Protein AF-A0A820XI13-F1 (afdb_monomer)

Foldseek 3Di:
DQADPVRHGPAPCVVVVQRLLVVLLVVLVVLLVVLVVVQVVCVVVVHHQDQVLLCVVVQKDFDDQVVVCVVSVHHDDPVSVVVSVVSLVSLSPRSRSSVVVVVSCVRIDGDPPPPPPPVPDPDPDPPPPPPDDDDDD

Structure (mmCIF, N/CA/C/O backbone):
data_AF-A0A820XI13-F1
#
_entry.id   AF-A0A820XI13-F1
#
loop_
_atom_site.group_PDB
_atom_site.id
_atom_site.type_symbol
_atom_site.label_atom_id
_atom_site.label_alt_id
_atom_site.label_comp_id
_atom_site.label_asym_id
_atom_site.label_entity_id
_atom_site.label_seq_id
_atom_site.pdbx_PDB_ins_code
_atom_site.Cartn_x
_atom_site.Cartn_y
_atom_site.Cartn_z
_atom_site.occupancy
_atom_site.B_iso_or_equiv
_atom_site.auth_seq_id
_atom_site.auth_comp_id
_atom_site.auth_asym_id
_atom_site.auth_atom_id
_atom_site.pdbx_PDB_model_num
ATOM 1 N N . VAL A 1 1 ? -21.455 -10.717 9.395 1.00 79.94 1 VAL A N 1
ATOM 2 C CA . VAL A 1 1 ? -21.086 -12.081 9.846 1.00 79.94 1 VAL A CA 1
ATOM 3 C C . VAL A 1 1 ? -19.741 -12.420 9.214 1.00 79.94 1 VAL A C 1
ATOM 5 O O . VAL A 1 1 ? -19.619 -12.202 8.020 1.00 79.94 1 VAL A O 1
ATOM 8 N N . GLN A 1 2 ? -18.740 -12.855 9.988 1.00 88.25 2 GLN A N 1
ATOM 9 C CA . GLN A 1 2 ? -17.374 -13.153 9.494 1.00 88.25 2 GLN A CA 1
ATOM 10 C C . GLN A 1 2 ? -17.092 -14.659 9.337 1.00 88.25 2 GLN A C 1
ATOM 12 O O . GLN A 1 2 ? -16.009 -15.053 8.913 1.00 88.25 2 GLN A O 1
ATOM 17 N N . PHE A 1 3 ? -18.077 -15.490 9.676 1.00 94.81 3 PHE A N 1
ATOM 18 C CA . PHE A 1 3 ? -17.985 -16.941 9.683 1.00 94.81 3 PHE A CA 1
ATOM 19 C C . PHE A 1 3 ? -19.131 -17.566 8.900 1.00 94.81 3 PHE A C 1
ATOM 21 O O . PHE A 1 3 ? -20.230 -17.010 8.830 1.00 94.81 3 PHE A O 1
ATOM 28 N N . ASP A 1 4 ? -18.895 -18.756 8.367 1.00 93.69 4 ASP A N 1
ATOM 29 C CA . ASP A 1 4 ? -19.971 -19.592 7.858 1.00 93.69 4 ASP A CA 1
ATOM 30 C C . ASP A 1 4 ? -20.793 -20.231 8.997 1.00 93.69 4 ASP A C 1
ATOM 32 O O . ASP A 1 4 ? -20.532 -20.047 10.189 1.00 93.69 4 ASP A O 1
ATOM 36 N N . LYS A 1 5 ? -21.817 -21.010 8.629 1.00 94.81 5 LYS A N 1
ATOM 37 C CA . LYS A 1 5 ? -22.678 -21.718 9.591 1.00 94.81 5 LYS A CA 1
ATOM 38 C C . LYS A 1 5 ? -21.933 -22.788 10.405 1.00 94.81 5 LYS A C 1
ATOM 40 O O . LYS A 1 5 ? -22.455 -23.212 11.430 1.00 94.81 5 LYS A O 1
ATOM 45 N N . ALA A 1 6 ? -20.758 -23.227 9.953 1.00 94.50 6 ALA A N 1
ATOM 46 C CA . ALA A 1 6 ? -19.911 -24.203 10.634 1.00 94.50 6 ALA A CA 1
ATOM 47 C C . ALA A 1 6 ? -18.861 -23.542 11.549 1.00 94.50 6 ALA A C 1
ATOM 49 O O . ALA A 1 6 ? -18.129 -24.245 12.242 1.00 94.50 6 ALA A O 1
ATOM 50 N N . GLY A 1 7 ? -18.788 -22.205 11.577 1.00 92.38 7 GLY A N 1
ATOM 51 C CA . GLY A 1 7 ? -17.818 -21.462 12.380 1.00 92.38 7 GLY A CA 1
ATOM 52 C C . GLY A 1 7 ? -16.445 -21.306 11.720 1.00 92.38 7 GLY A C 1
ATOM 53 O O . GLY A 1 7 ? -15.481 -20.978 12.411 1.00 92.38 7 GLY A O 1
ATOM 54 N N . ARG A 1 8 ? -16.324 -21.508 10.400 1.00 94.19 8 ARG A N 1
ATOM 55 C CA . ARG A 1 8 ? -15.092 -21.236 9.645 1.00 94.19 8 ARG A CA 1
ATOM 56 C C . ARG A 1 8 ? -15.045 -19.766 9.212 1.00 94.19 8 ARG A C 1
ATOM 58 O O . ARG A 1 8 ? -16.020 -19.295 8.621 1.00 94.19 8 ARG A O 1
ATOM 65 N N . PRO A 1 9 ? -13.942 -19.034 9.458 1.00 95.81 9 PRO A N 1
ATOM 66 C CA . PRO A 1 9 ? -13.805 -17.671 8.959 1.00 95.81 9 PRO A CA 1
ATOM 67 C C . PRO A 1 9 ? -13.809 -17.604 7.429 1.00 95.81 9 PRO A C 1
ATOM 69 O O . PRO A 1 9 ? -13.224 -18.465 6.770 1.00 95.81 9 PRO A O 1
ATOM 72 N N . PHE A 1 10 ? -14.408 -16.553 6.864 1.00 94.19 10 PHE A N 1
ATOM 73 C CA . PHE A 1 10 ? -14.385 -16.326 5.413 1.00 94.19 10 PHE A CA 1
ATOM 74 C C . PHE A 1 10 ? -13.014 -15.878 4.896 1.00 94.19 10 PHE A C 1
ATOM 76 O O . PHE A 1 10 ? -12.652 -16.191 3.764 1.00 94.19 10 PHE A O 1
ATOM 83 N N . HIS A 1 11 ? -12.250 -15.159 5.717 1.00 94.56 11 HIS A N 1
ATOM 84 C CA . HIS A 1 11 ? -10.947 -14.627 5.341 1.00 94.56 11 HIS A CA 1
ATOM 85 C C . HIS A 1 11 ? -9.814 -15.452 5.956 1.00 94.56 11 HIS A C 1
ATOM 87 O O . HIS A 1 11 ? -9.835 -15.774 7.145 1.00 94.56 11 HIS A O 1
ATOM 93 N N . PHE A 1 12 ? -8.776 -15.749 5.175 1.00 94.44 12 PHE A N 1
ATOM 94 C CA . PHE A 1 12 ? -7.644 -16.556 5.645 1.00 94.44 12 PHE A CA 1
ATOM 95 C C . PHE A 1 12 ? -6.817 -15.851 6.738 1.00 94.44 12 PHE A C 1
ATOM 97 O O . PHE A 1 12 ? -6.326 -16.502 7.656 1.00 94.44 12 PHE A O 1
ATOM 104 N N . LEU A 1 13 ? -6.730 -14.516 6.698 1.00 95.62 13 LEU A N 1
ATOM 105 C CA . LEU A 1 13 ? -6.088 -13.689 7.736 1.00 95.62 13 LEU A CA 1
ATOM 106 C C . LEU A 1 13 ? -7.003 -13.324 8.910 1.00 95.62 13 LEU A C 1
ATOM 108 O O . LEU A 1 13 ? -6.625 -12.482 9.719 1.00 95.62 13 LEU A O 1
ATOM 112 N N . TYR A 1 14 ? -8.182 -13.932 9.044 1.00 94.56 14 TYR A N 1
ATOM 113 C CA . TYR A 1 14 ? -9.124 -13.580 10.112 1.00 94.56 14 TYR A CA 1
ATOM 114 C C . TYR A 1 14 ? -8.486 -13.610 11.516 1.00 94.56 14 TYR A C 1
ATOM 116 O O . TYR A 1 14 ? -8.678 -12.701 12.323 1.00 94.56 14 TYR A O 1
ATOM 124 N N . TYR A 1 15 ? -7.650 -14.615 11.795 1.00 94.88 15 TYR A N 1
ATOM 125 C CA . TYR A 1 15 ? -7.001 -14.786 13.101 1.00 94.88 15 TYR A CA 1
ATOM 126 C C . TYR A 1 15 ? -5.894 -13.766 13.411 1.00 94.88 15 TYR A C 1
ATOM 128 O O . TYR A 1 15 ? -5.360 -13.768 14.516 1.00 94.88 15 TYR A O 1
ATOM 136 N N . THR A 1 16 ? -5.573 -12.862 12.481 1.00 93.88 16 THR A N 1
ATOM 137 C CA . THR A 1 16 ? -4.670 -11.725 12.732 1.00 93.88 16 THR A CA 1
ATOM 138 C C . THR A 1 16 ? -5.367 -10.546 13.421 1.00 93.88 16 THR A C 1
ATOM 140 O O . THR A 1 16 ? -4.721 -9.547 13.726 1.00 93.88 16 THR A O 1
ATOM 143 N N . ALA A 1 17 ? -6.687 -10.633 13.638 1.00 91.25 17 ALA A N 1
ATOM 144 C CA . ALA A 1 17 ? -7.568 -9.585 14.164 1.00 91.25 17 ALA A CA 1
ATOM 145 C C . ALA A 1 17 ? -7.713 -8.319 13.290 1.00 91.25 17 ALA A C 1
ATOM 147 O O . ALA A 1 17 ? -8.672 -7.575 13.483 1.00 91.25 17 ALA A O 1
ATOM 148 N N . LYS A 1 18 ? -6.813 -8.085 12.324 1.00 94.12 18 LYS A N 1
ATOM 149 C CA . LYS A 1 18 ? -6.853 -6.969 11.360 1.00 94.12 18 LYS A CA 1
ATOM 150 C C . LYS A 1 18 ? -6.689 -7.477 9.930 1.00 94.12 18 LYS A C 1
ATOM 152 O O . LYS A 1 18 ? -5.682 -7.236 9.263 1.00 94.12 18 LYS A O 1
ATOM 157 N N . GLN A 1 19 ? -7.646 -8.294 9.508 1.00 95.38 19 GLN A N 1
ATOM 158 C CA . GLN A 1 19 ? -7.556 -9.048 8.264 1.00 95.38 19 GLN A CA 1
ATOM 159 C C . GLN A 1 19 ? -7.395 -8.143 7.037 1.00 95.38 19 GLN A C 1
ATOM 161 O O . GLN A 1 19 ? -6.600 -8.481 6.168 1.00 95.38 19 GLN A O 1
ATOM 166 N N . ASN A 1 20 ? -8.070 -6.988 6.993 1.00 95.75 20 ASN A N 1
ATOM 167 C CA . ASN A 1 20 ? -8.032 -6.093 5.834 1.00 95.75 20 ASN A CA 1
ATOM 168 C C . ASN A 1 20 ? -6.687 -5.359 5.750 1.00 95.75 20 ASN A C 1
ATOM 170 O O . ASN A 1 20 ? -6.101 -5.255 4.672 1.00 95.75 20 ASN A O 1
ATOM 174 N N . TYR A 1 21 ? -6.158 -4.902 6.889 1.00 96.81 21 TYR A N 1
ATOM 175 C CA . TYR A 1 21 ? -4.828 -4.299 6.955 1.00 96.81 21 TYR A CA 1
ATOM 176 C C . TYR A 1 21 ? -3.726 -5.271 6.508 1.00 96.81 21 TYR A C 1
ATOM 178 O O . TYR A 1 21 ? -2.885 -4.926 5.673 1.00 96.81 21 TYR A O 1
ATOM 186 N N . TYR A 1 22 ? -3.718 -6.497 7.042 1.00 97.12 22 TYR A N 1
ATOM 187 C CA . TYR A 1 22 ? -2.689 -7.474 6.683 1.00 97.12 22 TYR A CA 1
ATOM 188 C C . TYR A 1 22 ? -2.852 -8.001 5.255 1.00 97.12 22 TYR A C 1
ATOM 190 O O . TYR A 1 22 ? -1.842 -8.270 4.603 1.00 97.12 22 TYR A O 1
ATOM 198 N N . ASP A 1 23 ? -4.078 -8.086 4.737 1.00 96.50 23 ASP A N 1
ATOM 199 C CA . ASP A 1 23 ? -4.320 -8.433 3.334 1.00 96.50 23 ASP A CA 1
ATOM 200 C C . ASP A 1 23 ? -3.799 -7.349 2.380 1.00 96.50 23 ASP A C 1
ATOM 202 O O . ASP A 1 23 ? -3.142 -7.656 1.382 1.00 96.50 23 ASP A O 1
ATOM 206 N N . ALA A 1 24 ? -3.974 -6.069 2.729 1.00 96.06 24 ALA A N 1
ATOM 207 C CA . ALA A 1 24 ? -3.395 -4.961 1.973 1.00 96.06 24 ALA A CA 1
ATOM 208 C C . ALA A 1 24 ? -1.858 -5.024 1.955 1.00 96.06 24 ALA A C 1
ATOM 210 O O . ALA A 1 24 ? -1.245 -4.896 0.893 1.00 96.06 24 ALA A O 1
ATOM 211 N N . LEU A 1 25 ? -1.215 -5.280 3.103 1.00 96.88 25 LEU A N 1
ATOM 212 C CA . LEU A 1 25 ? 0.242 -5.456 3.171 1.00 96.88 25 LEU A CA 1
ATOM 213 C C . LEU A 1 25 ? 0.724 -6.649 2.339 1.00 96.88 25 LEU A C 1
ATOM 215 O O . LEU A 1 25 ? 1.716 -6.536 1.617 1.00 96.88 25 LEU A O 1
ATOM 219 N N . HIS A 1 26 ? 0.020 -7.776 2.427 1.00 97.00 26 HIS A N 1
ATOM 220 C CA . HIS A 1 26 ? 0.321 -8.976 1.657 1.00 97.00 26 HIS A CA 1
ATOM 221 C C . HIS A 1 26 ? 0.185 -8.720 0.149 1.00 97.00 26 HIS A C 1
ATOM 223 O O . HIS A 1 26 ? 1.075 -9.059 -0.629 1.00 97.00 26 HIS A O 1
ATOM 229 N N . THR A 1 27 ? -0.874 -8.023 -0.263 1.00 97.00 27 THR A N 1
ATOM 230 C CA . THR A 1 27 ? -1.092 -7.621 -1.657 1.00 97.00 27 THR A CA 1
ATOM 231 C C . THR A 1 27 ? 0.018 -6.701 -2.162 1.00 97.00 27 THR A C 1
ATOM 233 O O . THR A 1 27 ? 0.540 -6.916 -3.256 1.00 97.00 27 THR A O 1
ATOM 236 N N . VAL A 1 28 ? 0.438 -5.712 -1.364 1.00 97.00 28 VAL A N 1
ATOM 237 C CA . VAL A 1 28 ? 1.572 -4.837 -1.708 1.00 97.00 28 VAL A CA 1
ATOM 238 C C . VAL A 1 28 ? 2.861 -5.646 -1.872 1.00 97.00 28 VAL A C 1
ATOM 240 O O . VAL A 1 28 ? 3.585 -5.436 -2.844 1.00 97.00 28 VAL A O 1
ATOM 243 N N . ALA A 1 29 ? 3.143 -6.588 -0.968 1.00 96.94 29 ALA A N 1
ATOM 244 C CA . ALA A 1 29 ? 4.323 -7.446 -1.066 1.00 96.94 29 ALA A CA 1
ATOM 245 C C . ALA A 1 29 ? 4.323 -8.284 -2.357 1.00 96.94 29 ALA A C 1
ATOM 247 O O . ALA A 1 29 ? 5.325 -8.295 -3.075 1.00 96.94 29 ALA A O 1
ATOM 248 N N . ASN A 1 30 ? 3.185 -8.894 -2.700 1.00 97.31 30 ASN A N 1
ATOM 249 C CA . ASN A 1 30 ? 3.028 -9.668 -3.934 1.00 97.31 30 ASN A CA 1
ATOM 250 C C . ASN A 1 30 ? 3.218 -8.799 -5.178 1.00 97.31 30 ASN A C 1
ATOM 252 O O . ASN A 1 30 ? 3.943 -9.180 -6.094 1.00 97.31 30 ASN A O 1
ATOM 256 N N . LYS A 1 31 ? 2.641 -7.592 -5.195 1.00 96.81 31 LYS A N 1
ATOM 257 C CA . LYS A 1 31 ? 2.805 -6.646 -6.306 1.00 96.81 31 LYS A CA 1
ATOM 258 C C . LYS A 1 31 ? 4.263 -6.229 -6.491 1.00 96.81 31 LYS A C 1
ATOM 260 O O . LYS A 1 31 ? 4.728 -6.176 -7.622 1.00 96.81 31 LYS A O 1
ATOM 265 N N . ILE A 1 32 ? 5.019 -6.009 -5.412 1.00 96.31 32 ILE A N 1
ATOM 266 C CA . ILE A 1 32 ? 6.468 -5.749 -5.511 1.00 96.31 32 ILE A CA 1
ATOM 267 C C . ILE A 1 32 ? 7.189 -6.927 -6.180 1.00 96.31 32 ILE A C 1
ATOM 269 O O . ILE A 1 32 ? 8.078 -6.713 -7.003 1.00 96.31 32 ILE A O 1
ATOM 273 N N . GLU A 1 33 ? 6.841 -8.164 -5.829 1.00 96.56 33 GLU A N 1
ATOM 274 C CA . GLU A 1 33 ? 7.456 -9.349 -6.429 1.00 96.56 33 GLU A CA 1
ATOM 275 C C . GLU A 1 33 ? 7.084 -9.512 -7.910 1.00 96.56 33 GLU A C 1
ATOM 277 O O . GLU A 1 33 ? 7.954 -9.793 -8.734 1.00 96.56 33 GLU A O 1
ATOM 282 N N . GLU A 1 34 ? 5.818 -9.288 -8.262 1.00 96.00 34 GLU A N 1
ATOM 283 C CA . GLU A 1 34 ? 5.344 -9.283 -9.650 1.00 96.00 34 GLU A CA 1
ATOM 284 C C . GLU A 1 34 ? 6.093 -8.245 -10.494 1.00 96.00 34 GLU A C 1
ATOM 286 O O . GLU A 1 34 ? 6.590 -8.578 -11.570 1.00 96.00 34 GLU A O 1
ATOM 291 N N . LEU A 1 35 ? 6.247 -7.018 -9.983 1.00 95.00 35 LEU A N 1
ATOM 292 C CA . LEU A 1 35 ? 6.987 -5.956 -10.666 1.00 95.00 35 LEU A CA 1
ATOM 293 C C . LEU A 1 35 ? 8.455 -6.327 -10.884 1.00 95.00 35 LEU A C 1
ATOM 295 O O . LEU A 1 35 ? 8.976 -6.136 -11.978 1.00 95.00 35 LEU A O 1
ATOM 299 N N . LYS A 1 36 ? 9.111 -6.921 -9.880 1.00 94.31 36 LYS A N 1
ATOM 300 C CA . LYS A 1 36 ? 10.492 -7.413 -10.016 1.00 94.31 36 LYS A CA 1
ATOM 301 C C . LYS A 1 36 ? 10.614 -8.498 -11.082 1.00 94.31 36 LYS A C 1
ATOM 303 O O . LYS A 1 36 ? 11.566 -8.495 -11.854 1.00 94.31 36 LYS A O 1
ATOM 308 N N . LYS A 1 37 ? 9.665 -9.437 -11.142 1.00 94.88 37 LYS A N 1
ATOM 309 C CA . LYS A 1 37 ? 9.652 -10.478 -12.183 1.00 94.88 37 LYS A CA 1
ATOM 310 C C . LYS A 1 37 ? 9.461 -9.865 -13.569 1.00 94.88 37 LYS A C 1
ATOM 312 O O . LYS A 1 37 ? 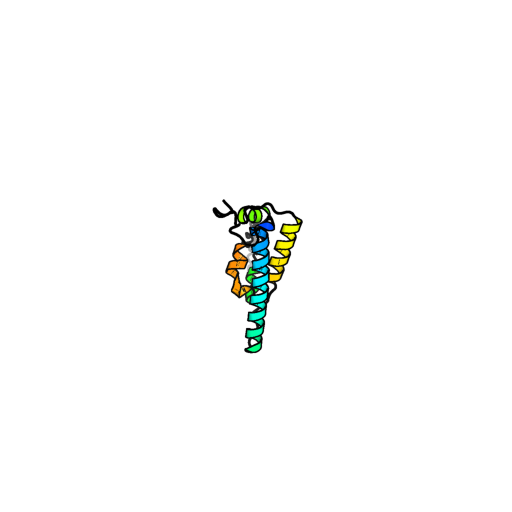10.169 -10.248 -14.496 1.00 94.88 37 LYS A O 1
ATOM 317 N N . ALA A 1 38 ? 8.550 -8.902 -13.700 1.00 93.25 38 ALA A N 1
ATOM 318 C CA . ALA A 1 38 ? 8.318 -8.189 -14.952 1.00 93.25 38 ALA A CA 1
ATOM 319 C C . ALA A 1 38 ? 9.563 -7.413 -15.410 1.00 93.25 38 ALA A C 1
ATOM 321 O O . ALA A 1 38 ? 9.936 -7.494 -16.577 1.00 93.25 38 ALA A O 1
ATOM 322 N N . GLU A 1 39 ? 10.244 -6.733 -14.486 1.00 92.19 39 GLU A N 1
ATOM 323 C CA . GLU A 1 39 ? 11.506 -6.032 -14.741 1.00 92.19 39 GLU A CA 1
ATOM 324 C C . GLU A 1 39 ? 12.585 -6.992 -15.262 1.00 92.19 39 GLU A C 1
ATOM 326 O O . GLU A 1 39 ? 13.194 -6.731 -16.296 1.00 92.19 39 GLU A O 1
ATOM 331 N N . VAL A 1 40 ? 12.769 -8.148 -14.615 1.00 94.00 40 VAL A N 1
ATOM 332 C CA . VAL A 1 40 ? 13.734 -9.169 -15.064 1.00 94.00 40 VAL A CA 1
ATOM 333 C C . VAL A 1 40 ? 13.424 -9.656 -16.482 1.00 94.00 40 VAL A C 1
ATOM 335 O O . VAL A 1 40 ? 14.336 -9.785 -17.297 1.00 94.00 40 VAL A O 1
ATOM 338 N N . VAL A 1 41 ? 12.151 -9.906 -16.801 1.00 93.62 41 VAL A N 1
ATOM 339 C CA . VAL A 1 41 ? 11.732 -10.333 -18.148 1.00 93.62 41 VAL A CA 1
ATOM 340 C C . VAL A 1 41 ? 11.980 -9.235 -19.188 1.00 93.62 41 VAL A C 1
ATOM 342 O O . VAL A 1 41 ? 12.439 -9.528 -20.294 1.00 93.62 41 VAL A O 1
ATOM 345 N N . MET A 1 42 ? 11.716 -7.974 -18.841 1.00 92.12 42 MET A N 1
ATOM 346 C CA . MET A 1 42 ? 11.943 -6.823 -19.717 1.00 92.12 42 MET A CA 1
ATOM 347 C C . MET A 1 42 ? 13.435 -6.639 -20.028 1.00 92.12 42 MET A C 1
ATOM 349 O O . MET A 1 42 ? 13.810 -6.555 -21.200 1.00 92.12 42 MET A O 1
ATOM 353 N N . LEU A 1 43 ? 14.282 -6.698 -18.996 1.00 92.94 43 LEU A N 1
ATOM 354 C CA . LEU A 1 43 ? 15.739 -6.623 -19.126 1.00 92.94 43 LEU A CA 1
ATOM 355 C C . LEU A 1 43 ? 16.298 -7.794 -19.945 1.00 92.94 43 LEU A C 1
ATOM 357 O O . LEU A 1 43 ? 17.136 -7.592 -20.820 1.00 92.94 43 LEU A O 1
ATOM 361 N N . ALA A 1 44 ? 15.797 -9.014 -19.724 1.00 93.81 44 ALA A N 1
ATOM 362 C CA . ALA A 1 44 ? 16.177 -10.186 -20.518 1.00 93.81 44 ALA A CA 1
ATOM 363 C C . ALA A 1 44 ? 15.778 -10.054 -21.999 1.00 93.81 44 ALA A C 1
ATOM 365 O O . ALA A 1 44 ? 16.430 -10.624 -22.872 1.00 93.81 44 ALA A O 1
ATOM 366 N N . SER A 1 45 ? 14.736 -9.272 -22.284 1.00 93.69 45 SER A N 1
ATOM 367 C CA . SER A 1 45 ? 14.292 -8.944 -23.642 1.00 93.69 45 SER A CA 1
ATOM 368 C C . SER A 1 45 ? 15.075 -7.777 -24.265 1.00 93.69 45 SER A C 1
ATOM 370 O O . SER A 1 45 ? 14.725 -7.332 -25.356 1.00 93.69 45 SER A O 1
ATOM 372 N N . GLY A 1 46 ? 16.099 -7.247 -23.584 1.00 92.12 46 GLY A N 1
ATOM 373 C CA . GLY A 1 46 ? 16.934 -6.138 -24.057 1.00 92.12 46 GLY A CA 1
ATOM 374 C C . GLY A 1 46 ? 16.280 -4.756 -23.971 1.00 92.12 46 GLY A C 1
ATOM 375 O O . GLY A 1 46 ? 16.771 -3.824 -24.602 1.00 92.12 46 GLY A O 1
ATOM 376 N N . HIS A 1 47 ? 15.177 -4.620 -23.230 1.00 90.25 47 HIS A N 1
ATOM 377 C CA . HIS A 1 47 ? 14.480 -3.349 -23.031 1.00 90.25 47 HIS A CA 1
ATOM 378 C C . HIS A 1 47 ? 14.721 -2.831 -21.607 1.00 90.25 47 HIS A C 1
ATOM 380 O O . HIS A 1 47 ? 14.783 -3.616 -20.662 1.00 90.25 47 HIS A O 1
ATOM 386 N N . GLU A 1 48 ? 14.817 -1.512 -21.441 1.00 88.62 48 GLU A N 1
ATOM 387 C CA . GLU A 1 48 ? 14.972 -0.868 -20.130 1.00 88.62 48 GLU A CA 1
ATOM 388 C C . GLU A 1 48 ? 13.659 -0.219 -19.662 1.00 88.62 48 GLU A C 1
ATOM 390 O O . GLU A 1 48 ? 12.896 0.277 -20.498 1.00 88.62 48 GLU A O 1
ATOM 395 N N . PRO A 1 49 ? 13.373 -0.198 -18.345 1.00 86.50 49 PRO A N 1
ATOM 396 C CA . PRO A 1 49 ? 12.200 0.482 -17.803 1.00 86.50 49 PRO A CA 1
ATOM 397 C C . PRO A 1 49 ? 12.224 1.985 -18.108 1.00 86.50 49 PRO A C 1
ATOM 399 O O . PRO A 1 49 ? 13.238 2.648 -17.890 1.00 86.50 49 PRO A O 1
ATOM 402 N N . ASP A 1 50 ? 11.090 2.549 -18.526 1.00 87.88 50 ASP A N 1
ATOM 403 C CA . ASP A 1 50 ? 10.936 4.003 -18.598 1.00 87.88 50 ASP A CA 1
ATOM 404 C C . ASP A 1 50 ? 10.628 4.574 -17.208 1.00 87.88 50 ASP A C 1
ATOM 406 O O . ASP A 1 50 ? 9.489 4.574 -16.737 1.00 87.88 50 ASP A O 1
ATOM 410 N N . TYR A 1 51 ? 11.670 5.081 -16.552 1.00 85.12 51 TYR A N 1
ATOM 411 C CA . TYR A 1 51 ? 11.572 5.679 -15.223 1.00 85.12 51 TYR A CA 1
ATOM 412 C C . TYR A 1 51 ? 10.719 6.955 -15.192 1.00 85.12 51 TYR A C 1
ATOM 414 O O . TYR A 1 51 ? 10.156 7.266 -14.141 1.00 85.12 51 TYR A O 1
ATOM 422 N N . SER A 1 52 ? 10.588 7.674 -16.315 1.00 86.38 52 SER A N 1
ATOM 423 C CA . SER A 1 52 ? 9.855 8.950 -16.368 1.00 86.38 52 SER A CA 1
ATOM 424 C C . SER A 1 52 ? 8.350 8.778 -16.147 1.00 86.38 52 SER A C 1
ATOM 426 O O . SER A 1 52 ? 7.685 9.668 -15.622 1.00 86.38 52 SER A O 1
ATOM 428 N N . GLN A 1 53 ? 7.803 7.595 -16.448 1.00 84.38 53 GLN A N 1
ATOM 429 C CA . GLN A 1 53 ? 6.386 7.294 -16.219 1.00 84.38 53 GLN A CA 1
ATOM 430 C C . GLN A 1 53 ? 6.006 7.314 -14.731 1.00 84.38 53 GLN A C 1
ATOM 432 O O . GLN A 1 53 ? 4.834 7.473 -14.395 1.00 84.38 53 GLN A O 1
ATOM 437 N N . ASN A 1 54 ? 6.979 7.174 -13.827 1.00 86.88 54 ASN A N 1
ATOM 438 C CA . ASN A 1 54 ? 6.735 7.223 -12.387 1.00 86.88 54 ASN A CA 1
ATOM 439 C C . ASN A 1 54 ? 6.659 8.665 -11.845 1.00 86.88 54 ASN A C 1
ATOM 441 O O . ASN A 1 54 ? 6.278 8.853 -10.688 1.00 86.88 54 ASN A O 1
ATOM 445 N N . ASP A 1 55 ? 6.965 9.690 -12.651 1.00 86.31 55 ASP A N 1
ATOM 446 C CA . ASP A 1 55 ? 6.959 11.089 -12.204 1.00 86.31 55 ASP A CA 1
ATOM 447 C C . ASP A 1 55 ? 5.560 11.598 -11.827 1.00 86.31 55 ASP A C 1
ATOM 449 O O . ASP A 1 55 ? 5.436 12.506 -11.003 1.00 86.31 55 ASP A O 1
ATOM 453 N N . GLU A 1 56 ? 4.491 10.978 -12.344 1.00 84.50 56 GLU A N 1
ATOM 454 C CA . GLU A 1 56 ? 3.107 11.290 -11.953 1.00 84.50 56 GLU A CA 1
ATOM 455 C C . GLU A 1 56 ? 2.897 11.146 -10.432 1.00 84.50 56 GLU A C 1
ATOM 457 O O . GLU A 1 56 ? 2.155 11.910 -9.804 1.00 84.50 56 GLU A O 1
ATOM 462 N N . PHE A 1 57 ? 3.618 10.216 -9.801 1.00 87.25 57 PHE A N 1
ATOM 463 C CA . PHE A 1 57 ? 3.548 9.981 -8.364 1.00 87.25 57 PHE A CA 1
ATOM 464 C C . PHE A 1 57 ? 4.145 11.127 -7.531 1.00 87.25 57 PHE A C 1
ATOM 466 O O . PHE A 1 57 ? 3.879 11.196 -6.332 1.00 87.25 57 PHE A O 1
ATOM 473 N N . ASN A 1 58 ? 4.903 12.052 -8.123 1.00 86.19 58 ASN A N 1
ATOM 474 C CA . ASN A 1 58 ? 5.457 13.201 -7.400 1.00 86.19 58 ASN A CA 1
ATOM 475 C C . ASN A 1 58 ? 4.400 14.281 -7.104 1.00 86.19 58 ASN A C 1
ATOM 477 O O . ASN A 1 58 ? 4.553 15.051 -6.159 1.00 86.19 58 ASN A O 1
ATOM 481 N N . TYR A 1 59 ? 3.305 14.319 -7.872 1.00 86.94 59 TYR A N 1
ATOM 482 C CA . TYR A 1 59 ? 2.230 15.318 -7.745 1.00 86.94 59 TYR A CA 1
ATOM 483 C C . TYR A 1 59 ? 1.056 14.847 -6.872 1.00 86.94 59 TYR A C 1
ATOM 485 O O . TYR A 1 59 ? -0.008 15.470 -6.817 1.00 86.94 59 TYR A O 1
ATOM 493 N N . THR A 1 60 ? 1.223 13.715 -6.198 1.00 90.81 60 THR A N 1
ATOM 494 C CA . THR A 1 60 ? 0.192 13.080 -5.379 1.00 90.81 60 THR A CA 1
ATOM 495 C C . THR A 1 60 ? 0.758 12.737 -4.007 1.00 90.81 60 THR A C 1
ATOM 497 O O . THR A 1 60 ? 1.955 12.503 -3.851 1.00 90.81 60 THR A O 1
ATOM 500 N N . GLN A 1 61 ? -0.107 12.696 -3.000 1.00 92.38 61 GLN A N 1
ATOM 501 C CA . GLN A 1 61 ? 0.257 12.303 -1.640 1.00 92.38 61 GLN A CA 1
ATOM 502 C C . GLN A 1 61 ? -0.581 11.112 -1.185 1.00 92.38 61 GLN A C 1
ATOM 504 O O . GLN A 1 61 ? -1.704 10.922 -1.657 1.00 92.38 61 GLN A O 1
ATOM 509 N N . TRP A 1 62 ? -0.030 10.307 -0.277 1.00 94.75 62 TRP A N 1
ATOM 510 C CA . TRP A 1 62 ? -0.778 9.225 0.360 1.00 94.75 62 TRP A CA 1
ATOM 511 C C . TRP A 1 62 ? -1.962 9.786 1.152 1.00 94.75 62 TRP A C 1
ATOM 513 O O . TRP A 1 62 ? -1.873 10.874 1.722 1.00 94.75 62 TRP A O 1
ATOM 523 N N . GLU A 1 63 ? -3.068 9.045 1.168 1.00 94.56 63 GLU A N 1
ATOM 524 C CA . GLU A 1 63 ? -4.228 9.379 1.995 1.00 94.56 63 GLU A CA 1
ATOM 525 C C . GLU A 1 63 ? -3.861 9.426 3.489 1.00 94.56 63 GLU A C 1
ATOM 527 O O . GLU A 1 63 ? -2.924 8.773 3.946 1.00 94.56 63 GLU A O 1
ATOM 532 N N . ASN A 1 64 ? -4.611 10.201 4.272 1.00 93.81 64 ASN A N 1
ATOM 533 C CA . ASN A 1 64 ? -4.386 10.274 5.713 1.00 93.81 64 ASN A CA 1
ATOM 534 C C . ASN A 1 64 ? -4.800 8.968 6.407 1.00 93.81 64 ASN A C 1
ATOM 536 O O . ASN A 1 64 ? -5.621 8.200 5.897 1.00 93.81 64 ASN A O 1
ATOM 540 N N . LYS A 1 65 ? -4.276 8.752 7.618 1.00 95.69 65 LYS A N 1
ATOM 541 C CA . LYS A 1 65 ? -4.563 7.576 8.449 1.00 95.69 65 LYS A CA 1
ATOM 542 C C . LYS A 1 65 ? -6.065 7.316 8.591 1.00 95.69 65 LYS A C 1
ATOM 544 O O . LYS A 1 65 ? -6.496 6.180 8.423 1.00 95.69 65 LYS A O 1
ATOM 549 N N . GLU A 1 66 ? -6.860 8.354 8.834 1.00 95.31 66 GLU A N 1
ATOM 550 C CA . GLU A 1 66 ? -8.308 8.243 9.045 1.00 95.31 66 GLU A CA 1
ATOM 551 C C . GLU A 1 66 ? -9.027 7.689 7.809 1.00 95.31 66 GLU A C 1
ATOM 553 O O . GLU A 1 66 ? -9.991 6.935 7.929 1.00 95.31 66 GLU A O 1
ATOM 558 N N . ILE A 1 67 ? -8.543 8.024 6.612 1.00 94.38 67 ILE A N 1
ATOM 559 C CA . ILE A 1 67 ? -9.109 7.527 5.355 1.00 94.38 67 ILE A CA 1
ATOM 560 C C . ILE A 1 67 ? -8.781 6.042 5.175 1.00 94.38 67 ILE A C 1
ATOM 562 O O . ILE A 1 67 ? -9.648 5.259 4.785 1.00 94.38 67 ILE A O 1
ATOM 566 N N . PHE A 1 68 ? -7.562 5.623 5.527 1.00 95.00 68 PHE A N 1
ATOM 567 C CA . PHE A 1 68 ? -7.198 4.206 5.535 1.00 95.00 68 PHE A CA 1
ATOM 568 C C . PHE A 1 68 ? -8.023 3.403 6.544 1.00 95.00 68 PHE A C 1
ATOM 570 O O . PHE A 1 68 ? -8.489 2.314 6.218 1.00 95.00 68 PHE A O 1
ATOM 577 N N . GLU A 1 69 ? -8.262 3.940 7.740 1.00 96.38 69 GLU A N 1
ATOM 578 C CA . GLU A 1 69 ? -9.119 3.293 8.740 1.00 96.38 69 GLU A CA 1
ATOM 579 C C . GLU A 1 69 ? -10.558 3.121 8.241 1.00 96.38 69 GLU A C 1
ATOM 581 O O . GLU A 1 69 ? -11.151 2.053 8.404 1.00 96.38 69 GLU A O 1
ATOM 586 N N . GLN A 1 70 ? -11.109 4.144 7.578 1.00 95.31 70 GLN A N 1
ATOM 587 C CA . GLN A 1 70 ? -12.429 4.071 6.947 1.00 95.31 70 GLN A CA 1
ATOM 588 C C . GLN A 1 70 ? -12.470 3.032 5.826 1.00 95.31 70 GLN A C 1
ATOM 590 O O . GLN A 1 70 ? -13.434 2.274 5.729 1.00 95.31 70 GLN A O 1
ATOM 595 N N . ARG A 1 71 ? -11.419 2.961 5.003 1.00 93.38 71 ARG A N 1
ATOM 596 C CA . ARG A 1 71 ? -11.308 1.985 3.915 1.00 93.38 71 ARG A CA 1
ATOM 597 C C . ARG A 1 71 ? -11.231 0.552 4.433 1.00 93.38 71 ARG A C 1
ATOM 599 O O . ARG A 1 71 ? -11.895 -0.327 3.892 1.00 93.38 71 ARG A O 1
ATOM 606 N N . PHE A 1 72 ? -10.421 0.310 5.460 1.00 94.19 72 PHE A N 1
ATOM 607 C CA . PHE A 1 72 ? -10.236 -1.026 6.026 1.00 94.19 72 PHE A CA 1
ATOM 608 C C . PHE A 1 72 ? -11.336 -1.419 7.008 1.00 94.19 72 PHE A C 1
ATOM 610 O O . PHE A 1 72 ? -11.432 -2.594 7.352 1.00 94.19 72 PHE A O 1
ATOM 617 N N . LEU A 1 73 ? -12.165 -0.468 7.454 1.00 94.50 73 LEU A N 1
ATOM 618 C CA . LEU A 1 73 ? -13.118 -0.657 8.551 1.00 94.50 73 LEU A CA 1
ATOM 619 C C . LEU A 1 73 ? -12.421 -1.159 9.833 1.00 94.50 73 LEU A C 1
ATOM 621 O O . LEU A 1 73 ? -12.996 -1.902 10.627 1.00 94.50 73 LEU A O 1
ATOM 625 N N . GLU A 1 74 ? -11.163 -0.757 10.023 1.00 94.94 74 GLU A N 1
ATOM 626 C CA . GLU A 1 74 ? -10.263 -1.210 11.082 1.00 94.94 74 GLU A CA 1
ATOM 627 C C . GLU A 1 74 ? -9.500 -0.006 11.643 1.00 94.94 74 GLU A C 1
ATOM 629 O O . GLU A 1 74 ? -9.043 0.850 10.892 1.00 94.94 74 GLU A O 1
ATOM 634 N N . LYS A 1 75 ? -9.318 0.057 12.968 1.00 95.75 75 LYS A N 1
ATOM 635 C CA . LYS A 1 75 ? -8.463 1.081 13.586 1.00 95.75 75 LYS A CA 1
ATOM 636 C C . LYS A 1 75 ? -6.994 0.741 13.376 1.00 95.75 75 LYS A C 1
ATOM 638 O O . LYS A 1 75 ? -6.580 -0.395 13.640 1.00 95.75 75 LYS A O 1
ATOM 643 N N . LEU A 1 76 ? -6.196 1.727 12.996 1.00 95.81 76 LEU A N 1
ATOM 644 C CA . LEU A 1 76 ? -4.760 1.597 12.813 1.00 95.81 76 LEU A CA 1
ATOM 645 C C . LEU A 1 76 ? -4.030 2.283 13.963 1.00 95.81 76 LEU A C 1
ATOM 647 O O . LEU A 1 76 ? -4.419 3.345 14.443 1.00 95.81 76 LEU A O 1
ATOM 651 N N . ASP A 1 77 ? -2.945 1.674 14.416 1.00 95.69 77 ASP A N 1
ATOM 652 C CA . ASP A 1 77 ? -1.988 2.394 15.247 1.00 95.69 77 ASP A CA 1
ATOM 653 C C . ASP A 1 77 ? -1.070 3.271 14.378 1.00 95.69 77 ASP A C 1
ATOM 655 O O . ASP A 1 77 ? -0.933 3.051 13.169 1.00 95.69 77 ASP A O 1
ATOM 659 N N . ASP A 1 78 ? -0.431 4.268 14.982 1.00 96.06 78 ASP A N 1
ATOM 660 C CA . ASP A 1 78 ? 0.508 5.148 14.286 1.00 96.06 78 ASP A CA 1
ATOM 661 C C . ASP A 1 78 ? 1.692 4.366 13.703 1.00 96.06 78 ASP A C 1
ATOM 663 O O . ASP A 1 78 ? 2.162 4.678 12.606 1.00 96.06 78 ASP A O 1
ATOM 667 N N . GLU A 1 79 ? 2.164 3.322 14.391 1.00 97.00 79 GLU A N 1
ATOM 668 C CA . GLU A 1 79 ? 3.228 2.453 13.880 1.00 97.00 79 GLU A CA 1
ATOM 669 C C . GLU A 1 79 ? 2.772 1.635 12.663 1.00 97.00 79 GLU A C 1
ATOM 671 O O . GLU A 1 79 ? 3.509 1.478 11.683 1.00 97.00 79 GLU A O 1
ATOM 676 N N . GLN A 1 80 ? 1.527 1.161 12.684 1.00 96.19 80 GLN A N 1
ATOM 677 C CA . GLN A 1 80 ? 0.938 0.408 11.577 1.00 96.19 80 GLN A CA 1
ATOM 678 C C . GLN A 1 80 ? 0.756 1.288 10.343 1.00 96.19 80 GLN A C 1
ATOM 680 O O . GLN A 1 80 ? 1.135 0.899 9.239 1.00 96.19 80 GLN A O 1
ATOM 685 N N . TYR A 1 81 ? 0.259 2.511 10.531 1.00 97.31 81 TYR A N 1
ATOM 686 C CA . TYR A 1 81 ? 0.169 3.481 9.447 1.00 97.31 81 TYR A CA 1
ATOM 687 C C . TYR A 1 81 ? 1.553 3.788 8.855 1.00 97.31 81 TYR A C 1
ATOM 689 O O . TYR A 1 81 ? 1.739 3.695 7.642 1.00 97.31 81 TYR A O 1
ATOM 697 N N . LYS A 1 82 ? 2.567 4.048 9.694 1.00 97.75 82 LYS A N 1
ATOM 698 C CA . LYS A 1 82 ? 3.952 4.245 9.227 1.00 97.75 82 LYS A CA 1
ATOM 699 C C . LYS A 1 82 ? 4.461 3.051 8.421 1.00 9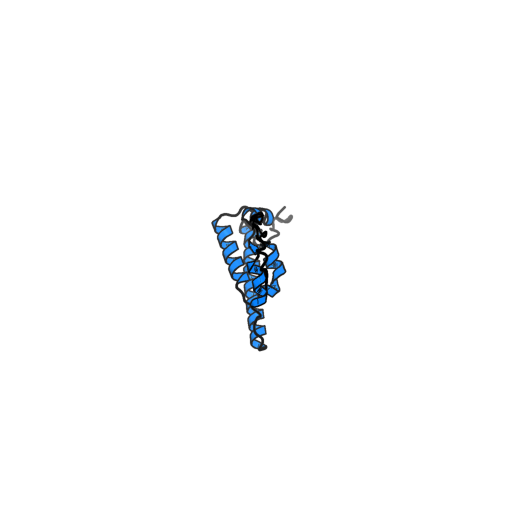7.75 82 LYS A C 1
ATOM 701 O O . LYS A 1 82 ? 5.061 3.238 7.364 1.00 97.75 82 LYS A O 1
ATOM 706 N N . THR A 1 83 ? 4.197 1.833 8.888 1.00 97.44 83 THR A N 1
ATOM 707 C CA . THR A 1 83 ? 4.603 0.598 8.204 1.00 97.44 83 THR A CA 1
ATOM 708 C C . THR A 1 83 ? 3.943 0.475 6.831 1.00 97.44 83 THR A C 1
ATOM 710 O O . THR A 1 83 ? 4.628 0.199 5.844 1.00 97.44 83 THR A O 1
ATOM 713 N N . LEU A 1 84 ? 2.640 0.751 6.739 1.00 96.94 84 LEU A N 1
ATOM 714 C CA . LEU A 1 84 ? 1.906 0.759 5.474 1.00 96.94 84 LEU A CA 1
ATOM 715 C C . LEU A 1 84 ? 2.506 1.757 4.478 1.00 96.94 84 LEU A C 1
ATOM 717 O O . LEU A 1 84 ? 2.799 1.391 3.339 1.00 96.94 84 LEU A O 1
ATOM 721 N N . ILE A 1 85 ? 2.765 2.989 4.920 1.00 97.12 85 ILE A N 1
ATOM 722 C CA . ILE A 1 85 ? 3.376 4.029 4.084 1.00 97.12 85 ILE A CA 1
ATOM 723 C C . ILE A 1 85 ? 4.782 3.624 3.621 1.00 97.12 85 ILE A C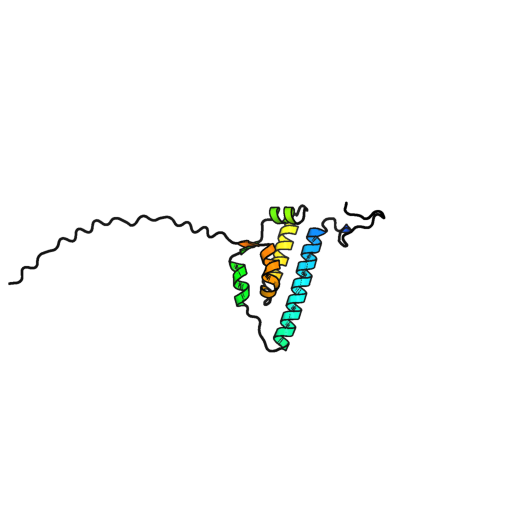 1
ATOM 725 O O . ILE A 1 85 ? 5.137 3.849 2.465 1.00 97.12 85 ILE A O 1
ATOM 729 N N . ILE A 1 86 ? 5.588 2.978 4.470 1.00 97.12 86 ILE A N 1
ATOM 730 C CA . ILE A 1 86 ? 6.904 2.451 4.074 1.00 97.12 86 ILE A CA 1
ATOM 731 C C . ILE A 1 86 ? 6.763 1.404 2.962 1.00 97.12 86 ILE A C 1
ATOM 733 O O . ILE A 1 86 ? 7.496 1.466 1.971 1.00 97.12 86 ILE A O 1
ATOM 737 N N . CYS A 1 87 ? 5.825 0.464 3.092 1.00 96.88 87 CYS A N 1
ATOM 738 C CA . CYS A 1 87 ? 5.576 -0.559 2.074 1.00 96.88 87 CYS A CA 1
ATOM 739 C C . CYS A 1 87 ? 5.092 0.051 0.752 1.00 96.88 87 CYS A C 1
ATOM 741 O O . CYS A 1 87 ? 5.620 -0.281 -0.308 1.00 96.88 87 CYS A O 1
ATOM 743 N N . LEU A 1 88 ? 4.153 0.996 0.808 1.00 96.19 88 LEU A N 1
ATOM 744 C CA . LEU A 1 88 ? 3.647 1.705 -0.367 1.00 96.19 88 LEU A CA 1
ATOM 745 C C . LEU A 1 88 ? 4.734 2.554 -1.049 1.00 96.19 88 LEU A C 1
ATOM 747 O O . LEU A 1 88 ? 4.849 2.559 -2.272 1.00 96.19 88 LEU A O 1
ATOM 751 N N . ASN A 1 89 ? 5.608 3.207 -0.280 1.00 95.12 89 ASN A N 1
ATOM 752 C CA . ASN A 1 89 ? 6.767 3.913 -0.832 1.00 95.12 89 ASN A CA 1
ATOM 753 C C . ASN A 1 89 ? 7.755 2.960 -1.516 1.00 95.12 89 ASN A C 1
ATOM 755 O O . ASN A 1 89 ? 8.330 3.309 -2.544 1.00 95.12 89 ASN A O 1
ATOM 759 N N . ARG A 1 90 ? 7.964 1.756 -0.969 1.00 94.75 90 ARG A N 1
ATOM 760 C CA . ARG A 1 90 ? 8.788 0.727 -1.626 1.00 94.75 90 ARG A CA 1
ATOM 761 C C . ARG A 1 90 ? 8.172 0.255 -2.940 1.00 94.75 90 ARG A C 1
ATOM 763 O O . ARG A 1 90 ? 8.921 0.018 -3.880 1.00 94.75 90 ARG A O 1
ATOM 770 N N . LEU A 1 91 ? 6.845 0.153 -3.008 1.00 95.12 91 LEU A N 1
ATOM 771 C CA . LEU A 1 91 ? 6.122 -0.199 -4.230 1.00 95.12 91 LEU A CA 1
ATOM 772 C C . LEU A 1 91 ? 6.334 0.849 -5.332 1.00 95.12 91 LEU A C 1
ATOM 774 O O . LEU A 1 91 ? 6.694 0.494 -6.447 1.00 95.12 91 LEU A O 1
ATOM 778 N N . VAL A 1 92 ? 6.184 2.135 -5.000 1.00 94.06 92 VAL A N 1
ATOM 779 C CA . VAL A 1 92 ? 6.323 3.251 -5.959 1.00 94.06 92 VAL A CA 1
ATOM 780 C C . VAL A 1 92 ? 7.762 3.452 -6.434 1.00 94.06 92 VAL A C 1
ATOM 782 O O . 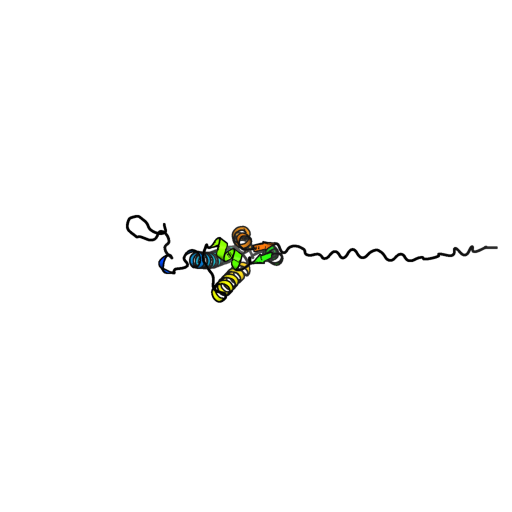VAL A 1 92 ? 7.983 3.868 -7.563 1.00 94.06 92 VAL A O 1
ATOM 785 N N . LYS A 1 93 ? 8.754 3.131 -5.597 1.00 92.00 93 LYS A N 1
ATOM 786 C CA . LYS A 1 93 ? 10.176 3.198 -5.976 1.00 92.00 93 LYS A CA 1
ATOM 787 C C . LYS A 1 93 ? 10.595 2.141 -7.000 1.00 92.00 93 LYS A C 1
ATOM 789 O O . LYS A 1 93 ? 11.727 2.196 -7.472 1.00 92.00 93 LYS A O 1
ATOM 794 N N . ASN A 1 94 ? 9.749 1.155 -7.296 1.00 92.06 94 ASN A N 1
ATOM 795 C CA . ASN A 1 94 ? 10.078 0.149 -8.292 1.00 92.06 94 ASN A CA 1
ATOM 796 C C . ASN A 1 94 ? 10.071 0.770 -9.709 1.00 92.06 94 ASN A C 1
ATOM 798 O O . ASN A 1 94 ? 9.145 1.521 -10.019 1.00 92.06 94 ASN A O 1
ATOM 802 N N . PRO A 1 95 ? 11.035 0.435 -10.587 1.00 90.88 95 PRO A N 1
ATOM 803 C CA . PRO A 1 95 ? 11.106 0.991 -11.943 1.00 90.88 95 PRO A CA 1
ATOM 804 C C . PRO A 1 95 ? 9.819 0.805 -12.756 1.00 90.88 95 PRO A C 1
ATOM 806 O O . PRO A 1 95 ? 9.426 1.692 -13.507 1.00 90.88 95 PRO A O 1
ATOM 809 N N . MET A 1 96 ? 9.115 -0.309 -12.547 1.00 92.12 96 MET A N 1
ATOM 810 C CA . MET A 1 96 ? 7.910 -0.690 -13.287 1.00 92.12 96 MET A CA 1
ATOM 811 C C . MET A 1 96 ? 6.600 -0.266 -12.599 1.00 92.12 96 MET A C 1
ATOM 813 O O . MET A 1 96 ? 5.527 -0.738 -12.980 1.00 92.12 96 MET A O 1
ATOM 817 N N . ALA A 1 97 ? 6.649 0.606 -11.583 1.00 93.06 97 ALA A N 1
ATOM 818 C CA . ALA A 1 97 ? 5.475 0.991 -10.792 1.00 93.06 97 ALA A CA 1
ATOM 819 C C . ALA A 1 97 ? 4.320 1.579 -11.631 1.00 93.06 97 ALA A C 1
ATOM 821 O O . ALA A 1 97 ? 3.153 1.345 -11.312 1.00 93.06 97 ALA A O 1
ATOM 822 N N . TYR A 1 98 ? 4.618 2.258 -12.743 1.00 92.25 98 TYR A N 1
ATOM 823 C CA . TYR A 1 98 ? 3.627 2.781 -13.691 1.00 92.25 98 TYR A CA 1
ATOM 824 C C . TYR A 1 98 ? 2.655 1.717 -14.238 1.00 92.25 98 TYR A C 1
ATOM 826 O O . TYR A 1 98 ? 1.512 2.038 -14.569 1.00 92.25 98 TYR A O 1
ATOM 834 N N . THR A 1 99 ? 3.058 0.442 -14.290 1.00 92.25 99 THR A N 1
ATOM 835 C CA . THR A 1 99 ? 2.195 -0.662 -14.758 1.00 92.25 99 THR A CA 1
ATOM 836 C C . THR A 1 99 ? 1.011 -0.939 -13.830 1.00 92.25 99 THR A C 1
ATOM 838 O O . THR A 1 99 ? -0.013 -1.455 -14.270 1.00 92.25 99 THR A O 1
ATOM 841 N N . ILE A 1 100 ? 1.122 -0.555 -12.555 1.00 94.12 100 ILE A N 1
ATOM 842 C CA . ILE A 1 100 ? 0.086 -0.723 -11.528 1.00 94.12 100 ILE A CA 1
ATOM 843 C C . ILE A 1 100 ? -0.405 0.629 -10.992 1.00 94.12 100 ILE A C 1
ATOM 845 O O . ILE A 1 100 ? -0.845 0.736 -9.843 1.00 94.12 100 ILE A O 1
ATOM 849 N N . LYS A 1 101 ? -0.335 1.677 -11.823 1.00 92.50 101 LYS A N 1
ATOM 850 C CA . LYS A 1 101 ? -0.712 3.046 -11.449 1.00 92.50 101 LYS A CA 1
ATOM 851 C C . LYS A 1 101 ? -2.113 3.148 -10.854 1.00 92.50 101 LYS A C 1
ATOM 853 O O . LYS A 1 101 ? -2.290 3.866 -9.881 1.00 92.50 101 LYS A O 1
ATOM 858 N N . ASP A 1 102 ? -3.084 2.394 -11.368 1.00 92.19 102 ASP A N 1
ATOM 859 C CA . ASP A 1 102 ? -4.472 2.457 -10.897 1.00 92.19 102 ASP A CA 1
ATOM 860 C C . ASP A 1 102 ? -4.583 1.970 -9.448 1.00 92.19 102 ASP A C 1
ATOM 862 O O . ASP A 1 102 ? -5.281 2.564 -8.627 1.00 92.19 102 ASP A O 1
ATOM 866 N N . TYR A 1 103 ? -3.8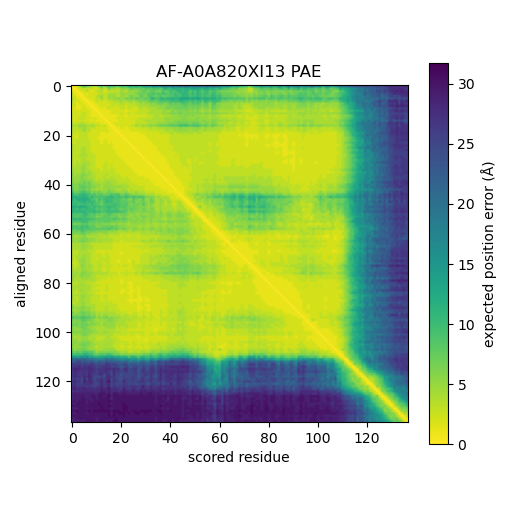12 0.934 -9.104 1.00 93.94 103 TYR A N 1
ATOM 867 C CA . TYR A 1 103 ? -3.722 0.432 -7.739 1.00 93.94 103 TYR A CA 1
ATOM 868 C C . TYR A 1 103 ? -3.047 1.450 -6.815 1.00 93.94 103 TYR A C 1
ATOM 870 O O . TYR A 1 103 ? -3.570 1.745 -5.744 1.00 93.94 103 TYR A O 1
ATOM 878 N N . ILE A 1 104 ? -1.919 2.032 -7.235 1.00 94.19 104 ILE A N 1
ATOM 879 C CA . ILE A 1 104 ? -1.189 3.041 -6.450 1.00 94.19 104 ILE A CA 1
ATOM 880 C C . ILE A 1 104 ? -2.047 4.296 -6.232 1.00 94.19 104 ILE A C 1
ATOM 882 O O . ILE A 1 104 ? -2.163 4.779 -5.105 1.00 94.19 104 ILE A O 1
ATOM 886 N N . ASN A 1 105 ? -2.683 4.790 -7.294 1.00 92.19 105 ASN A N 1
ATOM 887 C CA . ASN A 1 105 ? -3.545 5.968 -7.274 1.00 92.19 105 ASN A CA 1
ATOM 888 C C . ASN A 1 105 ? -4.802 5.750 -6.438 1.00 92.19 105 ASN A C 1
ATOM 890 O O . ASN A 1 105 ? -5.330 6.711 -5.890 1.00 92.19 105 ASN A O 1
ATOM 894 N N . SER A 1 106 ? -5.242 4.500 -6.259 1.00 92.69 106 SER A N 1
ATOM 895 C CA . SER A 1 106 ? -6.344 4.209 -5.348 1.00 92.69 106 SER A CA 1
ATOM 896 C C . SER A 1 106 ? -6.046 4.630 -3.909 1.00 92.69 106 SER A C 1
ATOM 898 O O . SER A 1 106 ? -6.994 4.874 -3.184 1.00 92.69 106 SER A O 1
ATOM 900 N N . PHE A 1 107 ? -4.782 4.725 -3.480 1.00 92.19 107 PHE A N 1
ATOM 901 C CA . PHE A 1 107 ? -4.386 5.117 -2.116 1.00 92.19 107 PHE A CA 1
ATOM 902 C C . PHE A 1 107 ? -3.880 6.560 -2.020 1.00 92.19 107 PHE A C 1
ATOM 904 O O . PHE A 1 107 ? -3.251 6.938 -1.025 1.00 92.19 107 PHE A O 1
ATOM 911 N N . ARG A 1 108 ? -4.059 7.350 -3.082 1.00 92.38 108 ARG A N 1
ATOM 912 C CA . ARG A 1 108 ? -3.458 8.673 -3.210 1.00 92.38 108 ARG A CA 1
ATOM 913 C C . ARG A 1 108 ? -4.485 9.725 -3.572 1.00 92.38 108 ARG A C 1
ATOM 915 O O . ARG A 1 108 ? -5.399 9.498 -4.357 1.00 92.38 108 ARG A O 1
ATOM 922 N N . THR A 1 109 ? -4.228 10.928 -3.081 1.00 89.62 109 THR A N 1
ATOM 923 C CA . THR A 1 109 ? -4.980 12.128 -3.432 1.00 89.62 109 THR A CA 1
ATOM 924 C C . THR A 1 109 ? -4.061 13.081 -4.182 1.00 89.62 109 THR A C 1
ATOM 926 O O . THR A 1 109 ? -2.883 13.232 -3.843 1.00 89.62 109 THR A O 1
ATOM 929 N N . LYS A 1 110 ? -4.589 13.736 -5.221 1.00 85.62 110 LYS A N 1
ATOM 930 C CA . LYS A 1 110 ? -3.860 14.792 -5.932 1.00 85.62 110 LYS A CA 1
ATOM 931 C C . LYS A 1 110 ? -3.549 15.930 -4.968 1.00 85.62 110 LYS A C 1
ATOM 933 O O . LYS A 1 110 ? -4.421 16.343 -4.202 1.00 85.62 110 LYS A O 1
ATOM 938 N N . LEU A 1 111 ? -2.317 16.433 -5.009 1.00 79.50 111 LEU A N 1
ATOM 939 C CA . LEU A 1 111 ? -1.991 17.667 -4.309 1.00 79.50 111 LEU A CA 1
ATOM 940 C C . LEU A 1 111 ? -2.822 18.777 -4.954 1.00 79.50 111 LEU A C 1
ATOM 942 O O . LEU A 1 111 ? -2.714 19.027 -6.152 1.00 79.50 111 LEU A O 1
ATOM 946 N N . ALA A 1 112 ? -3.717 19.390 -4.182 1.00 67.75 112 ALA A N 1
ATOM 947 C CA . ALA A 1 112 ? -4.415 20.568 -4.659 1.00 67.75 112 ALA A CA 1
ATOM 948 C C . ALA A 1 112 ? -3.370 21.670 -4.859 1.00 67.75 112 ALA A C 1
ATOM 950 O O . ALA A 1 112 ? -2.649 22.010 -3.916 1.00 67.75 112 ALA A O 1
ATOM 951 N N . 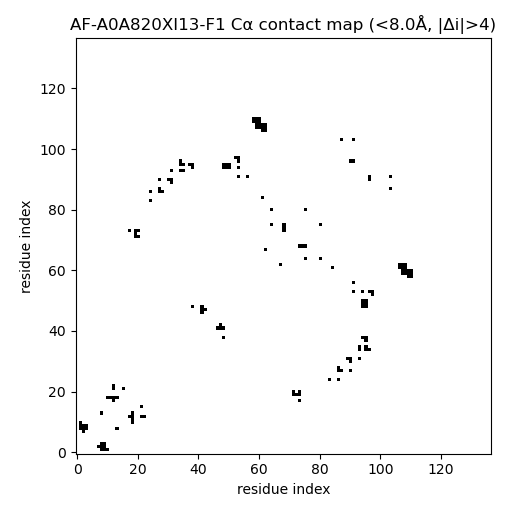ASP A 1 113 ? -3.303 22.222 -6.071 1.00 55.66 113 ASP A N 1
ATOM 952 C CA . ASP A 1 113 ? -2.530 23.417 -6.392 1.00 55.66 113 ASP A CA 1
ATOM 953 C C . ASP A 1 113 ? -3.042 24.575 -5.531 1.00 55.66 113 ASP A C 1
ATOM 955 O O . ASP A 1 113 ? -3.883 25.377 -5.942 1.00 55.66 113 ASP A O 1
ATOM 959 N N . THR A 1 114 ? -2.530 24.691 -4.307 1.00 51.88 114 THR A N 1
ATOM 960 C CA . THR A 1 114 ? -2.705 25.891 -3.489 1.00 51.88 114 THR A CA 1
ATOM 961 C C . THR A 1 114 ? -1.754 26.945 -4.042 1.00 51.88 114 THR A C 1
ATOM 963 O O . THR A 1 114 ? -0.835 27.413 -3.374 1.00 51.88 114 THR A O 1
ATOM 966 N N . ILE A 1 115 ? -1.935 27.310 -5.313 1.00 57.28 115 ILE A N 1
ATOM 967 C CA . ILE A 1 115 ? -1.352 28.530 -5.841 1.00 57.28 115 ILE A CA 1
ATOM 968 C C . ILE A 1 115 ? -2.143 29.632 -5.150 1.00 57.28 115 ILE A C 1
ATOM 970 O O . ILE A 1 115 ? -3.224 30.017 -5.597 1.00 57.28 115 ILE A O 1
ATOM 974 N N . ASN A 1 116 ? -1.606 30.132 -4.037 1.00 56.50 116 ASN A N 1
ATOM 975 C CA . ASN A 1 116 ? -1.940 31.447 -3.518 1.00 56.50 116 ASN A CA 1
ATOM 976 C C . ASN A 1 116 ? -1.572 32.457 -4.611 1.00 56.50 116 ASN A C 1
ATOM 978 O O . ASN A 1 116 ? -0.509 33.074 -4.577 1.00 56.50 116 ASN A O 1
ATOM 982 N N . LYS A 1 117 ? -2.432 32.598 -5.627 1.00 59.25 117 LYS A N 1
ATOM 983 C CA . LYS A 1 117 ? -2.400 33.711 -6.568 1.00 59.25 117 LYS A CA 1
ATOM 984 C C . LYS A 1 117 ? -2.790 34.932 -5.754 1.00 59.25 117 LYS A C 1
ATOM 986 O O . LYS A 1 117 ? -3.942 35.354 -5.765 1.00 59.25 117 LYS A O 1
ATOM 991 N N . GLN A 1 118 ? -1.842 35.467 -4.990 1.00 60.91 118 GLN A N 1
ATOM 992 C CA . GLN A 1 118 ? -1.973 36.817 -4.482 1.00 60.91 118 GLN A CA 1
ATOM 993 C C . GLN A 1 118 ? -2.095 37.694 -5.723 1.00 60.91 118 GLN A C 1
ATOM 995 O O . GLN A 1 118 ? -1.162 37.810 -6.517 1.00 60.91 118 GLN A O 1
ATOM 1000 N N . HIS A 1 119 ? -3.298 38.211 -5.951 1.00 61.50 119 HIS A N 1
ATOM 1001 C CA . HIS A 1 1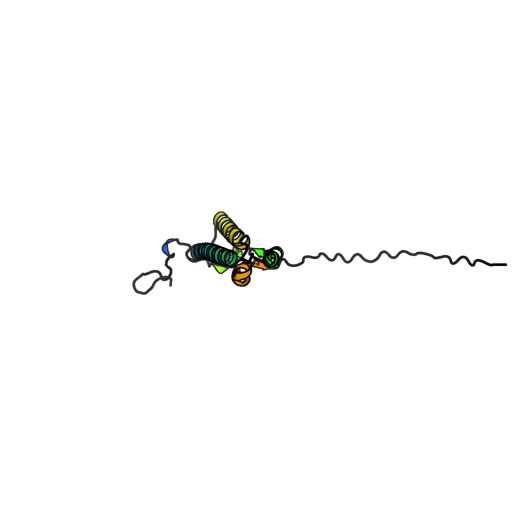19 ? -3.539 39.212 -6.969 1.00 61.50 119 HIS A CA 1
ATOM 1002 C C . HIS A 1 119 ? -2.783 40.467 -6.532 1.00 61.50 119 HIS A C 1
ATOM 1004 O O . HIS A 1 119 ? -3.276 41.254 -5.729 1.00 61.50 119 HIS A O 1
ATOM 1010 N N . ILE A 1 120 ? -1.537 40.599 -6.983 1.00 75.06 120 ILE A N 1
ATOM 1011 C CA . ILE A 1 120 ? -0.763 41.818 -6.791 1.00 75.06 120 ILE A CA 1
ATOM 1012 C C . ILE A 1 120 ? -1.335 42.816 -7.793 1.00 75.06 120 ILE A C 1
ATOM 1014 O O . ILE A 1 120 ? -1.172 42.644 -9.004 1.00 75.06 120 ILE A O 1
ATOM 1018 N N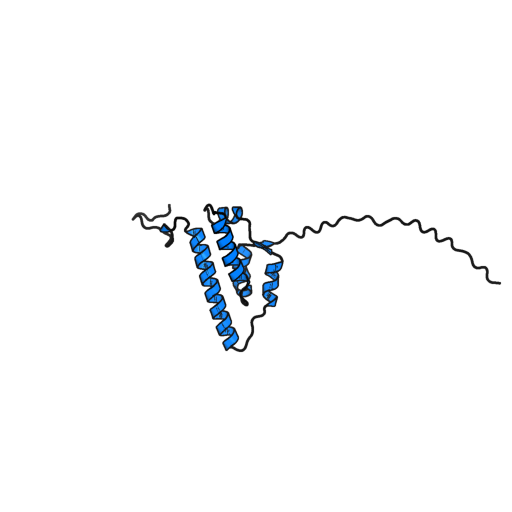 . GLU A 1 121 ? -2.047 43.829 -7.303 1.00 76.94 121 GLU A N 1
ATOM 1019 C CA . GLU A 1 121 ? -2.516 44.903 -8.171 1.00 76.94 121 GLU A CA 1
ATOM 1020 C C . GLU A 1 121 ? -1.312 45.589 -8.840 1.00 76.94 121 GLU A C 1
ATOM 1022 O O . GLU A 1 121 ? -0.313 45.883 -8.173 1.00 76.94 121 GLU A O 1
ATOM 1027 N N . PRO A 1 122 ? -1.369 45.861 -10.156 1.00 76.50 122 PRO A N 1
ATOM 1028 C CA . PRO A 1 122 ? -0.275 46.527 -10.842 1.00 76.50 122 PRO A CA 1
ATOM 1029 C C . PRO A 1 122 ? -0.073 47.936 -10.273 1.00 76.50 122 PRO A C 1
ATOM 1031 O O . PRO A 1 122 ? -1.008 48.735 -10.177 1.00 76.50 122 PRO A O 1
ATOM 1034 N N . VAL A 1 123 ? 1.175 48.262 -9.925 1.00 79.75 123 VAL A N 1
ATOM 1035 C CA . VAL A 1 123 ? 1.550 49.579 -9.397 1.00 79.75 123 VAL A CA 1
ATOM 1036 C C . VAL A 1 123 ? 1.208 50.661 -10.426 1.00 79.75 123 VAL A C 1
ATOM 1038 O O . VAL A 1 123 ? 1.793 50.720 -11.509 1.00 79.75 123 VAL A O 1
ATOM 1041 N N . LYS A 1 124 ? 0.281 51.562 -10.081 1.00 73.50 124 LYS A N 1
ATOM 1042 C CA . LYS A 1 124 ? -0.047 52.738 -10.901 1.00 73.50 124 LYS A CA 1
ATOM 1043 C C . LYS A 1 124 ? 1.088 53.759 -10.812 1.00 73.50 124 LYS A C 1
ATOM 1045 O O . LYS A 1 124 ? 1.078 54.643 -9.959 1.00 73.50 124 LYS A O 1
ATOM 1050 N N . THR A 1 125 ? 2.069 53.664 -11.702 1.00 67.62 125 THR A N 1
ATOM 1051 C CA . THR A 1 125 ? 3.098 54.700 -11.841 1.00 67.62 125 THR A CA 1
ATOM 1052 C C . THR A 1 125 ? 2.560 55.854 -12.691 1.00 67.62 125 THR A C 1
ATOM 1054 O O . THR A 1 125 ? 2.255 55.707 -13.873 1.00 67.62 125 THR A O 1
ATOM 1057 N N . LYS A 1 126 ? 2.428 57.047 -12.095 1.00 60.31 126 LYS A N 1
ATOM 1058 C CA . LYS A 1 126 ? 2.182 58.292 -12.840 1.00 60.31 126 LYS A CA 1
ATOM 1059 C C . LYS A 1 126 ? 3.485 58.739 -13.510 1.00 60.31 126 LYS A C 1
ATOM 1061 O O . LYS A 1 126 ? 4.119 59.690 -13.062 1.00 60.31 126 LYS A O 1
ATOM 1066 N N . PHE A 1 127 ? 3.904 58.064 -14.579 1.00 58.97 127 PHE A N 1
ATOM 1067 C CA . PHE A 1 127 ? 4.950 58.603 -15.447 1.00 58.97 127 PHE A CA 1
ATOM 1068 C C . PHE A 1 127 ? 4.375 59.777 -16.252 1.00 58.97 127 PHE A C 1
ATOM 1070 O O . PHE A 1 127 ? 3.747 59.602 -17.294 1.00 58.97 127 PHE A O 1
ATOM 1077 N N . LEU A 1 128 ? 4.581 61.001 -15.756 1.00 56.59 128 LEU A N 1
ATOM 1078 C CA . LEU A 1 128 ? 4.424 62.224 -16.541 1.00 56.59 128 LEU A CA 1
ATOM 1079 C C . LEU A 1 128 ? 5.560 62.293 -17.570 1.00 56.59 128 LEU A C 1
ATOM 1081 O O . LEU A 1 128 ? 6.592 62.919 -17.336 1.00 56.59 128 LEU A O 1
ATOM 1085 N N . PHE A 1 129 ? 5.375 61.669 -18.734 1.00 56.59 129 PHE A N 1
ATOM 1086 C CA . PHE A 1 129 ? 6.210 61.970 -19.895 1.00 56.59 129 PHE A CA 1
ATOM 1087 C C . PHE A 1 129 ? 5.904 63.398 -20.362 1.00 56.59 129 PHE A C 1
ATOM 1089 O O . PHE A 1 129 ? 4.993 63.644 -21.155 1.00 56.59 129 PHE A O 1
ATOM 1096 N N . LYS A 1 130 ? 6.672 64.371 -19.864 1.00 56.06 130 LYS A N 1
ATOM 1097 C CA . LYS A 1 130 ? 6.692 65.726 -20.415 1.00 56.06 130 LYS A CA 1
ATOM 1098 C C . LYS A 1 130 ? 7.362 65.638 -21.788 1.00 56.06 130 LYS A C 1
ATOM 1100 O O . LYS A 1 130 ? 8.585 65.609 -21.878 1.00 56.06 130 LYS A O 1
ATOM 1105 N N . LYS A 1 131 ? 6.572 65.554 -22.866 1.00 55.75 131 LYS A N 1
ATOM 1106 C CA . LYS A 1 131 ? 7.084 65.693 -24.239 1.00 55.75 131 LYS A CA 1
ATOM 1107 C C . LYS A 1 131 ? 7.729 67.075 -24.375 1.00 55.75 131 LYS A C 1
ATOM 1109 O O . LYS A 1 131 ? 7.033 68.072 -24.560 1.00 55.75 131 LYS A O 1
ATOM 1114 N N . SER A 1 132 ? 9.053 67.136 -24.261 1.00 53.66 132 SER A N 1
ATOM 1115 C CA . SER A 1 132 ? 9.828 68.299 -24.682 1.00 53.66 132 SER A CA 1
ATOM 1116 C C . SER A 1 132 ? 9.756 68.375 -26.206 1.00 53.66 132 SER A C 1
ATOM 1118 O O . SER A 1 132 ? 10.186 67.455 -26.901 1.00 53.66 132 SER A O 1
ATOM 1120 N N . LYS A 1 133 ? 9.145 69.439 -26.731 1.00 54.91 133 LYS A N 1
ATOM 1121 C CA . LYS A 1 133 ? 9.174 69.750 -28.161 1.00 54.91 133 LYS A CA 1
ATOM 1122 C C . LYS A 1 133 ? 10.595 70.208 -28.503 1.00 54.91 133 LYS A C 1
ATOM 1124 O O . LYS A 1 133 ? 10.949 71.340 -28.188 1.00 54.91 133 LYS A O 1
ATOM 1129 N N . LEU A 1 134 ? 11.389 69.357 -29.155 1.00 49.31 134 LEU A N 1
ATOM 1130 C CA . LEU A 1 134 ? 12.560 69.826 -29.896 1.00 49.31 134 LEU A CA 1
ATOM 1131 C C . LEU A 1 134 ? 12.064 70.717 -31.044 1.00 49.31 134 LEU A C 1
ATOM 1133 O O . LEU A 1 134 ? 11.433 70.235 -31.983 1.00 49.31 134 LEU A O 1
ATOM 1137 N N . LYS A 1 135 ? 12.321 72.024 -30.946 1.00 47.31 135 LYS A N 1
ATOM 1138 C CA . LYS A 1 135 ? 12.338 72.923 -32.103 1.00 47.31 135 LYS A CA 1
ATOM 1139 C C . LYS A 1 135 ? 13.685 72.718 -32.788 1.00 47.31 135 LYS A C 1
ATOM 1141 O O . LYS A 1 135 ? 14.715 73.049 -32.214 1.00 47.31 135 LYS A O 1
ATOM 1146 N N . ILE A 1 136 ? 13.652 72.139 -33.979 1.00 49.88 136 ILE A N 1
ATOM 1147 C CA . ILE A 1 136 ? 14.748 72.203 -34.942 1.00 49.88 136 ILE A CA 1
ATOM 1148 C C . ILE A 1 136 ? 14.480 73.456 -35.776 1.00 49.88 136 ILE A C 1
ATOM 1150 O O . ILE A 1 136 ? 13.394 73.545 -36.349 1.00 49.88 136 ILE A O 1
ATOM 1154 N N . ILE A 1 137 ? 15.406 74.417 -35.734 1.00 49.38 137 ILE A N 1
ATOM 1155 C CA . ILE A 1 137 ? 15.945 75.284 -36.806 1.00 49.38 137 ILE A CA 1
ATOM 1156 C C . ILE A 1 137 ? 17.073 76.083 -36.151 1.00 49.38 137 ILE A C 1
ATOM 1158 O O . ILE A 1 137 ? 16.795 76.728 -35.113 1.00 49.38 137 ILE A O 1
#

Solvent-accessible surface area (backbone atoms only — not comparable to full-atom values): 8588 Å² total; per-residue (Å²): 131,68,48,50,98,87,68,49,61,77,49,93,49,48,90,71,79,46,38,55,60,53,48,51,53,49,50,51,53,50,49,46,52,51,40,51,53,51,50,53,54,38,48,74,71,76,45,79,74,66,59,72,66,47,54,67,61,74,56,40,42,72,59,56,68,70,56,53,24,63,72,50,75,43,91,71,52,74,68,54,48,52,50,51,52,53,53,53,52,56,42,60,71,37,64,57,33,55,83,48,42,71,68,57,48,72,52,41,42,71,61,74,83,79,71,81,74,72,81,73,74,80,81,85,74,85,77,79,79,76,81,76,80,81,81,87,130

Secondary structure (DSSP, 8-state):
--B-TTS-BSSTTGGGS-HHHHHHHHHHHHHHHHHHHHHHHHHHTT----GGGGGGGGGEEEPPHHHHHHHHTS---HHHHHHHHHHHHHHHTSTTGGGGHHHHHTTEEEPP-------------------------

Nearest PDB structures (foldseek):
  7nqh-assembly1_AI  TM=8.689E-01  e=9.470E-08  Sus scrofa
  7pnw-assembly1_G  TM=8.869E-01  e=6.204E-07  Mus musculus
  5aj4-a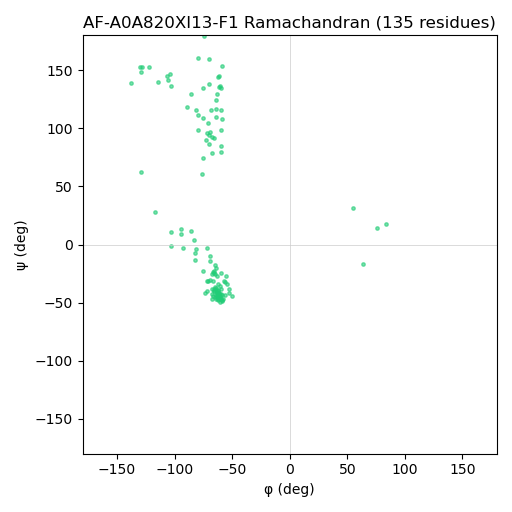ssembly1_AI  TM=9.252E-01  e=3.600E-06  Sus scrofa
  6nf8-assembly1_I  TM=8.426E-01  e=1.639E-05  Bos taurus
  6vmi-assembly1_AG  TM=8.949E-01  e=4.594E-05  Homo sapiens

Sequence (137 aa):
VQFDKAGRPFHFLYYTAKQNYYDALHTVANKIEELKKAEVVMLASGHEPDYSQNDEFNYTQWENKEIFEQRFLEKLDDEQYKTLIICLNRLVKNPMAYTIKDYINSFRTKLADTINKQHIEPVKTKFLFKKSKLKII

Radius of gyration: 27.67 Å; Cα contacts (8 Å, |Δi|>4): 86; chains: 1; bounding box: 40×100×52 Å

Mean predicted aligned error: 9.91 Å

pLDDT: mean 87.03, std 13.93, range [47.31, 97.75]